Protein AF-A0A5N4ATG4-F1 (afdb_monomer_lite)

Secondary structure (DSSP, 8-state):
-------TT----TT-SSB--TT--EEEEEEEET--GGG-SPPPP-EEEEEEEETTT--EEEEEES---HHHHHHHHHHHB-TT-

Radius of gyration: 14.61 Å; chains: 1; bounding box: 39×40×27 Å

Sequence (85 aa):
MEELQVSSRTFVDWSSFCRGGEGVTVETDEAKIGKRKYNRGRRIEDQWIFGDYERGSGNVFILPVPDRTTDTLLELIREHIRPGT

Organism: Photinus pyralis (NCBI:txid7054)

pLDDT: mean 78.22, std 17.65, range [34.0, 95.69]

Foldseek 3Di:
DDPDPDPPPFDAPPPDQADDDAPKDKDKDKDWPFDDDVNDDDGDPTWIKIKMAIPPVRDIGIDTDPDDDPVVNVVSCVRHYDPND

Structure (mmCIF, N/CA/C/O backbone):
data_AF-A0A5N4ATG4-F1
#
_entry.id   AF-A0A5N4ATG4-F1
#
loop_
_atom_site.group_PDB
_atom_site.id
_atom_site.type_symbol
_atom_site.label_atom_id
_atom_site.label_alt_id
_atom_site.label_comp_id
_atom_site.label_asym_id
_atom_site.label_entity_id
_atom_site.label_seq_id
_atom_site.pdbx_PDB_ins_code
_atom_site.Cartn_x
_atom_site.Cartn_y
_atom_site.Cartn_z
_atom_site.occupancy
_atom_site.B_iso_or_equiv
_atom_site.auth_seq_id
_atom_site.auth_comp_id
_atom_site.auth_asym_id
_atom_site.auth_atom_id
_atom_site.pdbx_PDB_model_num
ATOM 1 N N . MET A 1 1 ? 8.606 -21.983 14.954 1.00 35.22 1 MET A N 1
ATOM 2 C CA . MET A 1 1 ? 8.495 -20.559 14.592 1.00 35.22 1 MET A CA 1
ATOM 3 C C . MET A 1 1 ? 9.467 -20.377 13.449 1.00 35.22 1 MET A C 1
ATOM 5 O O . MET A 1 1 ? 10.662 -20.319 13.690 1.00 35.22 1 MET A O 1
ATOM 9 N N . GLU A 1 2 ? 8.980 -20.531 12.221 1.00 34.00 2 GLU A N 1
ATOM 10 C CA . GLU A 1 2 ? 9.820 -20.423 11.028 1.00 34.00 2 GLU A CA 1
ATOM 11 C C . GLU A 1 2 ? 10.152 -18.950 10.814 1.00 34.00 2 GLU A C 1
ATOM 13 O O . GLU A 1 2 ? 9.278 -18.135 10.526 1.00 34.00 2 GLU A O 1
ATOM 18 N N . GLU A 1 3 ? 11.420 -18.609 11.027 1.00 34.25 3 GLU A N 1
ATOM 19 C CA . GLU A 1 3 ? 11.993 -17.335 10.614 1.00 34.25 3 GLU A CA 1
ATOM 20 C C . GLU A 1 3 ? 12.011 -17.304 9.083 1.00 34.25 3 GLU A C 1
ATOM 22 O O . GLU A 1 3 ? 12.952 -17.757 8.430 1.00 34.25 3 GLU A O 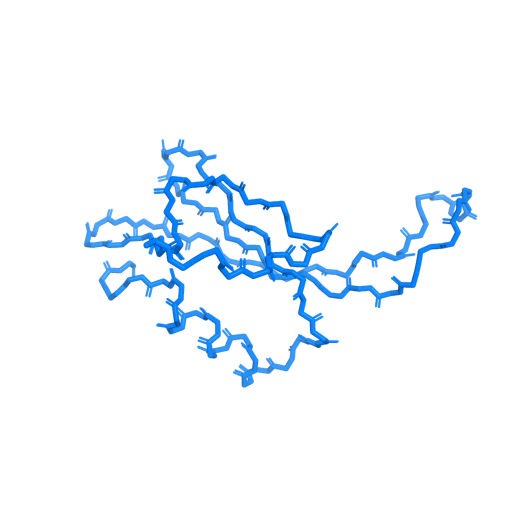1
ATOM 27 N N . LEU A 1 4 ? 10.928 -16.802 8.492 1.00 40.91 4 LEU A N 1
ATOM 28 C CA . LEU A 1 4 ? 10.927 -16.426 7.087 1.00 40.91 4 LEU A CA 1
ATOM 29 C C . LEU A 1 4 ? 11.915 -15.267 6.930 1.00 40.91 4 LEU A C 1
ATOM 31 O O . LEU A 1 4 ? 11.779 -14.237 7.587 1.00 40.9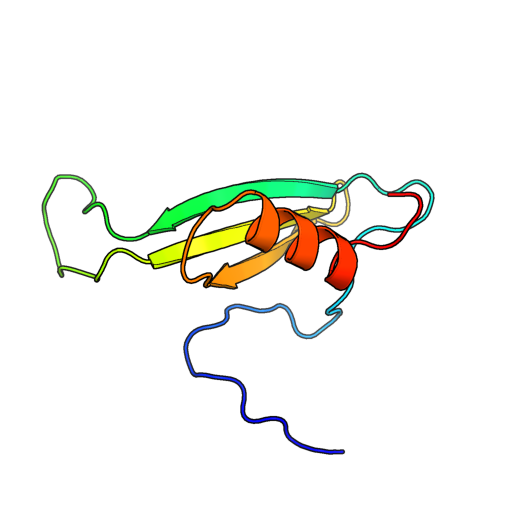1 4 LEU A O 1
ATOM 35 N N . GLN A 1 5 ? 12.938 -15.465 6.096 1.00 34.50 5 GLN A N 1
ATOM 36 C CA . GLN A 1 5 ? 13.969 -14.474 5.789 1.00 34.50 5 GLN A CA 1
ATOM 37 C C . GLN A 1 5 ? 13.329 -13.185 5.254 1.00 34.50 5 GLN A C 1
ATOM 39 O O . GLN A 1 5 ? 13.068 -13.047 4.059 1.00 34.50 5 GLN A O 1
ATOM 44 N N . VAL A 1 6 ? 13.076 -12.224 6.143 1.00 43.50 6 VAL A N 1
ATOM 45 C CA . VAL A 1 6 ? 12.594 -10.898 5.763 1.00 43.50 6 VAL A CA 1
ATOM 46 C C . VAL A 1 6 ? 13.742 -10.159 5.077 1.00 43.50 6 VAL A C 1
ATOM 48 O O . VAL A 1 6 ? 14.782 -9.876 5.672 1.00 43.50 6 VAL A O 1
ATOM 51 N N . SER A 1 7 ? 13.547 -9.879 3.790 1.00 46.81 7 SER A N 1
ATOM 52 C CA . SER A 1 7 ? 14.412 -9.034 2.967 1.00 46.81 7 SER A CA 1
ATOM 53 C C . SER A 1 7 ? 14.668 -7.682 3.647 1.00 46.81 7 SER A C 1
ATOM 55 O O . SER A 1 7 ? 13.775 -7.084 4.242 1.00 46.81 7 SER A O 1
ATOM 57 N N . SER A 1 8 ? 15.887 -7.159 3.522 1.00 45.31 8 SER A N 1
ATOM 58 C CA . SER A 1 8 ? 16.412 -5.962 4.203 1.00 45.31 8 SER A CA 1
ATOM 59 C C . SER A 1 8 ? 15.755 -4.616 3.823 1.00 45.31 8 SER A C 1
ATOM 61 O O . SER A 1 8 ? 16.343 -3.559 4.054 1.00 45.31 8 SER A O 1
ATOM 63 N N . ARG A 1 9 ? 14.560 -4.620 3.214 1.00 47.69 9 ARG A N 1
ATOM 64 C CA . ARG A 1 9 ? 13.928 -3.448 2.574 1.00 47.69 9 ARG A CA 1
ATOM 65 C C . ARG A 1 9 ? 12.478 -3.155 2.971 1.00 47.69 9 ARG A C 1
ATOM 67 O O . ARG A 1 9 ? 11.915 -2.196 2.451 1.00 47.69 9 ARG A O 1
ATOM 74 N N . THR A 1 10 ? 11.876 -3.920 3.870 1.00 49.06 10 THR A N 1
ATOM 75 C CA . THR A 1 10 ? 10.487 -3.709 4.312 1.00 49.06 10 THR A CA 1
ATOM 76 C C . THR A 1 10 ? 10.446 -2.982 5.656 1.00 49.06 10 THR A C 1
ATOM 78 O O . THR A 1 10 ? 11.026 -3.451 6.633 1.00 49.06 10 THR A O 1
ATOM 81 N N . PHE A 1 11 ? 9.782 -1.823 5.706 1.00 53.75 11 PHE A N 1
ATOM 82 C CA . PHE A 1 11 ? 9.504 -1.093 6.946 1.00 53.75 11 PHE A CA 1
ATOM 83 C C . PHE A 1 11 ? 8.105 -1.494 7.419 1.00 53.75 11 PHE A C 1
ATOM 85 O O . PHE A 1 11 ? 7.110 -1.045 6.856 1.00 53.75 11 PHE A O 1
ATOM 92 N N . VAL A 1 12 ? 8.043 -2.389 8.403 1.00 52.22 12 VAL A N 1
ATOM 93 C CA . VAL A 1 12 ? 6.798 -2.994 8.895 1.00 52.22 12 VAL A CA 1
ATOM 94 C C . VAL A 1 12 ? 6.711 -2.757 10.401 1.00 52.22 12 VAL A C 1
ATOM 96 O O . VAL A 1 12 ? 7.667 -3.057 11.120 1.00 52.22 12 VAL A O 1
ATOM 99 N N . ASP A 1 13 ? 5.580 -2.237 10.886 1.00 52.72 13 ASP A N 1
ATOM 100 C CA . ASP A 1 13 ? 5.203 -2.441 12.287 1.00 52.72 13 ASP A CA 1
ATOM 101 C C . ASP A 1 13 ? 4.810 -3.916 12.458 1.00 52.72 13 ASP A C 1
ATOM 103 O O . ASP A 1 13 ? 3.873 -4.404 11.827 1.00 52.72 13 ASP A O 1
ATOM 107 N N . TRP A 1 14 ? 5.561 -4.643 13.288 1.00 47.12 14 TRP A N 1
ATOM 108 C CA . TRP A 1 14 ? 5.489 -6.102 13.458 1.00 47.12 14 TRP A CA 1
ATOM 109 C C . TRP A 1 14 ? 4.135 -6.622 13.968 1.00 47.12 14 TRP A C 1
ATOM 111 O O . TRP A 1 14 ? 3.937 -7.834 14.058 1.00 47.12 14 TRP A O 1
ATOM 121 N N . SER A 1 15 ? 3.204 -5.736 14.327 1.00 49.84 15 SER A N 1
ATOM 122 C CA . SER A 1 15 ? 1.996 -6.111 15.049 1.00 49.84 15 SER A CA 1
ATOM 123 C C . SER A 1 15 ? 0.861 -6.664 14.183 1.00 49.84 15 SER A C 1
ATOM 125 O O . SER A 1 15 ? -0.008 -7.340 14.738 1.00 49.84 15 SER A O 1
ATOM 127 N N . SER A 1 16 ? 0.792 -6.445 12.858 1.00 55.50 16 SER A N 1
ATOM 128 C CA . SER A 1 16 ? -0.189 -7.176 12.021 1.00 55.50 16 SER A CA 1
ATOM 129 C C . SER A 1 16 ? 0.024 -7.045 10.508 1.00 55.50 16 SER A C 1
ATOM 131 O O . SER A 1 16 ? -0.052 -5.956 9.951 1.00 55.50 16 SER A O 1
ATOM 133 N N . PHE A 1 17 ? 0.183 -8.190 9.841 1.00 63.12 17 PHE A N 1
ATOM 134 C CA . PHE A 1 17 ? 0.257 -8.315 8.378 1.00 63.12 17 PHE A CA 1
ATOM 135 C C . PHE A 1 17 ? -1.077 -8.058 7.653 1.00 63.12 17 PHE A C 1
ATOM 137 O O . PHE A 1 17 ? -1.068 -7.769 6.464 1.00 63.12 17 PHE A O 1
ATOM 144 N N . CYS A 1 18 ? -2.217 -8.145 8.351 1.00 71.19 18 CYS A N 1
ATOM 145 C CA . CYS A 1 18 ? -3.539 -7.891 7.768 1.00 71.19 18 CYS A CA 1
ATOM 146 C C . CYS A 1 18 ? -4.242 -6.733 8.484 1.00 71.19 18 CYS A C 1
ATOM 148 O O . CYS A 1 18 ? -4.489 -6.816 9.697 1.00 71.19 18 CYS A O 1
ATOM 150 N N . ARG A 1 19 ? -4.603 -5.702 7.716 1.00 80.62 19 ARG A N 1
ATOM 151 C CA . ARG A 1 19 ? -5.203 -4.432 8.142 1.00 80.62 19 ARG A CA 1
ATOM 152 C C . ARG A 1 19 ? -6.690 -4.355 7.803 1.00 80.62 19 ARG A C 1
ATOM 154 O O . ARG A 1 19 ? -7.194 -5.124 6.988 1.00 80.62 19 ARG A O 1
ATOM 161 N N . GLY A 1 20 ? -7.394 -3.435 8.455 1.00 85.56 20 GLY A N 1
ATOM 162 C CA . GLY A 1 20 ? -8.836 -3.273 8.289 1.00 85.56 20 GLY A CA 1
ATOM 163 C C . GLY A 1 20 ? -9.663 -4.318 9.041 1.00 85.56 20 GLY A C 1
ATOM 164 O O . GLY A 1 20 ? -9.184 -4.979 9.967 1.00 85.56 20 GLY A O 1
ATOM 165 N N . GLY A 1 21 ? -10.921 -4.459 8.642 1.00 87.62 21 GLY A N 1
ATOM 166 C CA . GLY A 1 21 ? -11.942 -5.263 9.306 1.00 87.62 21 GLY A CA 1
ATOM 167 C C . GLY A 1 21 ? -13.265 -4.508 9.382 1.00 87.62 21 GLY A C 1
ATOM 168 O O . GLY A 1 21 ? -13.342 -3.338 9.025 1.00 87.62 21 GLY A O 1
ATOM 169 N N . GLU A 1 22 ? -14.310 -5.183 9.853 1.00 90.62 22 GLU A N 1
ATOM 170 C CA . GLU A 1 22 ? -15.657 -4.613 9.898 1.00 90.62 22 GLU A CA 1
ATOM 171 C C . GLU A 1 22 ? -15.692 -3.261 10.632 1.00 90.62 22 GLU A C 1
ATOM 173 O O . GLU A 1 22 ? -15.314 -3.154 11.800 1.00 90.62 22 GLU A O 1
ATOM 178 N N . GLY A 1 23 ? -16.140 -2.219 9.926 1.00 89.00 23 GLY A N 1
ATOM 179 C CA . GLY A 1 23 ? -16.252 -0.861 10.467 1.00 89.00 23 GLY A CA 1
ATOM 180 C C . GLY A 1 23 ? -14.939 -0.073 10.529 1.00 89.00 23 GLY A C 1
ATOM 181 O O . GLY A 1 23 ? -14.924 1.023 11.091 1.00 89.00 23 GLY A O 1
ATOM 182 N N . VAL A 1 24 ? -13.851 -0.594 9.956 1.00 91.56 24 VAL A N 1
ATOM 183 C CA . VAL A 1 24 ? -12.556 0.089 9.860 1.00 91.56 24 VAL A CA 1
ATOM 184 C C . VAL A 1 24 ? -12.353 0.591 8.441 1.00 91.56 24 VAL A C 1
ATOM 186 O O . VAL A 1 24 ? -12.453 -0.180 7.507 1.00 91.56 24 VAL A O 1
ATOM 189 N N . THR A 1 25 ? -11.991 1.861 8.268 1.00 93.00 25 THR A N 1
ATOM 190 C CA . THR A 1 25 ? -11.617 2.396 6.951 1.00 93.00 25 THR A CA 1
ATOM 191 C C . THR A 1 25 ? -10.103 2.387 6.786 1.00 93.00 25 THR A C 1
ATOM 193 O O . THR A 1 25 ? -9.389 2.981 7.598 1.00 93.00 25 THR A O 1
ATOM 196 N N . VAL A 1 26 ? -9.620 1.786 5.701 1.00 92.69 26 VAL A N 1
ATOM 197 C CA . VAL A 1 26 ? -8.210 1.844 5.296 1.00 92.69 26 VAL A CA 1
ATOM 198 C C . VAL A 1 26 ? -8.077 2.694 4.036 1.00 92.69 26 VAL A C 1
ATOM 200 O O . VAL A 1 26 ? -8.824 2.523 3.075 1.00 92.69 26 VAL A O 1
ATOM 203 N N . GLU A 1 27 ? -7.140 3.637 4.053 1.00 93.88 27 GLU A N 1
ATOM 204 C CA . GLU A 1 27 ? -6.714 4.378 2.869 1.00 93.88 27 GLU A CA 1
ATOM 205 C C . GLU A 1 27 ? -5.506 3.677 2.256 1.00 93.88 27 GLU A C 1
ATOM 207 O O . GLU A 1 27 ? -4.581 3.301 2.970 1.00 93.88 27 GLU A O 1
ATOM 212 N N . THR A 1 28 ? -5.509 3.501 0.941 1.00 92.69 28 THR A N 1
ATOM 213 C CA . THR A 1 28 ? -4.436 2.822 0.213 1.00 92.69 28 THR A CA 1
ATOM 214 C C . THR A 1 28 ? -3.918 3.742 -0.881 1.00 92.69 28 THR A C 1
ATOM 216 O O . THR A 1 28 ? -4.717 4.380 -1.566 1.00 92.69 28 THR A O 1
ATOM 219 N N . ASP A 1 29 ? -2.600 3.817 -1.040 1.00 92.00 29 ASP A N 1
ATOM 220 C CA . ASP A 1 29 ? -1.944 4.652 -2.049 1.00 92.00 29 ASP A CA 1
ATOM 221 C C . ASP A 1 29 ? -0.678 3.972 -2.584 1.00 92.00 29 ASP A C 1
ATOM 223 O O . ASP A 1 29 ? -0.050 3.151 -1.905 1.00 92.00 29 ASP A O 1
ATOM 227 N N . GLU A 1 30 ? -0.269 4.335 -3.797 1.00 90.88 30 GLU A N 1
ATOM 228 C CA . GLU A 1 30 ? 0.994 3.900 -4.380 1.00 90.88 30 GLU A CA 1
ATOM 229 C C . GLU A 1 30 ? 1.938 5.074 -4.649 1.00 90.88 30 GLU A C 1
ATOM 231 O O . GLU A 1 30 ? 1.570 6.116 -5.190 1.00 90.88 30 GLU A O 1
ATOM 236 N N . ALA A 1 31 ? 3.219 4.885 -4.337 1.00 88.81 31 ALA A N 1
ATOM 237 C CA . ALA A 1 31 ? 4.229 5.908 -4.570 1.00 88.81 31 ALA A CA 1
ATOM 238 C C . ALA A 1 31 ? 5.475 5.334 -5.239 1.00 88.81 31 ALA A C 1
ATOM 240 O O . ALA A 1 31 ? 5.877 4.194 -5.021 1.00 88.81 31 ALA A O 1
ATOM 241 N N . LYS A 1 32 ? 6.132 6.162 -6.055 1.00 86.69 32 LYS A N 1
ATOM 242 C CA . LYS A 1 32 ? 7.427 5.832 -6.649 1.00 86.69 32 LYS A CA 1
ATOM 243 C C . LYS A 1 32 ? 8.544 6.530 -5.886 1.00 86.69 32 LYS A C 1
ATOM 245 O O . LYS A 1 32 ? 8.695 7.753 -5.960 1.00 86.69 32 LYS A O 1
ATOM 250 N N . ILE A 1 33 ? 9.360 5.754 -5.187 1.00 80.88 33 ILE A N 1
ATOM 251 C CA . ILE A 1 33 ? 10.539 6.230 -4.470 1.00 80.88 33 ILE A CA 1
ATOM 252 C C . ILE A 1 33 ? 11.737 6.163 -5.414 1.00 80.88 33 ILE A C 1
ATOM 254 O O . ILE A 1 33 ? 12.098 5.106 -5.910 1.00 80.88 33 ILE A O 1
ATOM 258 N N . GLY A 1 34 ? 12.361 7.304 -5.690 1.00 75.19 34 GLY A N 1
ATOM 259 C CA . GLY A 1 34 ? 13.497 7.363 -6.622 1.00 75.19 34 GLY A CA 1
ATOM 260 C C . GLY A 1 34 ? 13.744 8.754 -7.192 1.00 75.19 34 GLY A C 1
ATOM 261 O O . GLY A 1 34 ? 14.882 9.125 -7.500 1.00 75.19 34 GLY A O 1
ATOM 262 N N . LYS A 1 35 ? 12.705 9.602 -7.225 1.00 69.00 35 LYS A N 1
ATOM 263 C CA . LYS A 1 35 ? 12.866 11.008 -7.600 1.00 69.00 35 LYS A CA 1
ATOM 264 C C . LYS A 1 35 ? 13.621 11.761 -6.505 1.00 69.00 35 LYS A C 1
ATOM 266 O O . LYS A 1 35 ? 13.145 11.939 -5.387 1.00 69.00 35 LYS A O 1
ATOM 271 N N . ARG A 1 36 ? 14.809 12.251 -6.852 1.00 75.88 36 ARG A N 1
ATOM 272 C CA . ARG A 1 36 ? 15.634 13.082 -5.969 1.00 75.88 36 ARG A CA 1
ATOM 273 C C . ARG A 1 36 ? 14.891 14.355 -5.567 1.00 75.88 36 ARG A C 1
ATOM 275 O O . ARG A 1 36 ? 14.465 15.127 -6.431 1.00 75.88 36 ARG A O 1
ATOM 282 N N . LYS A 1 37 ? 14.851 14.650 -4.266 1.00 72.31 37 LYS A N 1
ATOM 283 C CA . LYS A 1 37 ? 14.431 15.970 -3.779 1.00 72.31 37 LYS A CA 1
ATOM 284 C C . LYS A 1 37 ? 15.407 17.020 -4.334 1.00 72.31 37 LYS A C 1
ATOM 286 O O . LYS A 1 37 ? 16.611 16.941 -4.101 1.00 72.31 37 LYS A O 1
ATOM 291 N N . TYR A 1 38 ? 14.905 17.963 -5.131 1.00 82.25 38 TYR A N 1
ATOM 292 C CA . TYR A 1 38 ? 15.703 19.002 -5.807 1.00 82.25 38 TYR A CA 1
ATOM 293 C C . TYR A 1 38 ? 16.820 18.489 -6.740 1.00 82.25 38 TYR A C 1
ATOM 295 O O . TYR A 1 38 ? 17.794 19.202 -6.970 1.00 82.25 38 TYR A O 1
ATOM 303 N N . ASN A 1 39 ? 16.726 17.260 -7.267 1.00 78.81 39 ASN A N 1
ATOM 304 C CA . ASN A 1 39 ? 17.774 16.634 -8.095 1.00 78.81 39 ASN A CA 1
ATOM 305 C C . ASN A 1 39 ? 19.154 16.481 -7.416 1.00 78.81 39 ASN A C 1
ATOM 307 O O . ASN A 1 39 ? 20.137 16.156 -8.087 1.00 78.81 39 ASN A O 1
ATOM 311 N N . ARG A 1 40 ? 19.235 16.638 -6.088 1.00 76.44 40 ARG A N 1
ATOM 312 C CA . ARG A 1 40 ? 20.475 16.530 -5.302 1.00 76.44 40 ARG A CA 1
ATOM 313 C C . ARG A 1 40 ? 20.488 15.257 -4.445 1.00 76.44 40 ARG A C 1
ATOM 315 O O . ARG A 1 40 ? 19.436 14.736 -4.091 1.00 76.44 40 ARG A O 1
ATOM 322 N N . GLY A 1 41 ? 21.685 14.763 -4.117 1.00 75.88 41 GLY A N 1
ATOM 323 C CA . GLY A 1 41 ? 21.891 13.577 -3.269 1.00 75.88 41 GLY A CA 1
ATOM 324 C C . GLY A 1 41 ? 22.063 12.247 -4.023 1.00 75.88 41 GLY A C 1
ATOM 325 O O . GLY A 1 41 ? 22.193 12.212 -5.251 1.00 75.88 41 GLY A O 1
ATOM 326 N N . ARG A 1 42 ? 22.107 11.138 -3.265 1.00 70.69 42 ARG A N 1
ATOM 327 C CA . ARG A 1 42 ? 22.327 9.766 -3.770 1.00 70.69 42 ARG A CA 1
ATOM 328 C C . ARG A 1 42 ? 21.227 9.368 -4.764 1.00 70.69 42 ARG A C 1
ATOM 330 O O . ARG A 1 42 ? 20.050 9.615 -4.525 1.00 70.69 42 ARG A O 1
ATOM 337 N N . ARG A 1 43 ? 21.605 8.749 -5.893 1.00 68.44 43 ARG A N 1
ATOM 338 C CA . ARG A 1 43 ? 20.640 8.104 -6.802 1.00 68.44 43 ARG A CA 1
ATOM 339 C C . ARG A 1 43 ? 20.179 6.805 -6.143 1.00 68.44 43 ARG A C 1
ATOM 341 O O . ARG A 1 43 ? 21.021 5.955 -5.865 1.00 68.44 43 ARG A O 1
ATOM 348 N N . ILE A 1 44 ? 18.887 6.686 -5.878 1.00 67.06 44 ILE A N 1
ATOM 349 C CA . ILE A 1 44 ? 18.255 5.414 -5.528 1.00 67.06 44 ILE A CA 1
ATOM 350 C C . ILE A 1 44 ? 17.524 4.964 -6.790 1.00 67.06 44 ILE A C 1
ATOM 352 O O . ILE A 1 44 ? 16.970 5.805 -7.501 1.00 67.06 44 ILE A O 1
ATOM 356 N N . GLU A 1 45 ? 17.633 3.682 -7.123 1.00 71.81 45 GLU A N 1
ATOM 357 C CA . GLU A 1 45 ? 16.867 3.109 -8.225 1.00 71.81 45 GLU A CA 1
ATOM 358 C C . GLU A 1 45 ? 15.376 3.245 -7.932 1.00 71.81 45 GLU A C 1
ATOM 360 O O . GLU A 1 45 ? 14.936 3.129 -6.791 1.00 71.81 45 GLU A O 1
ATOM 365 N N . ASP A 1 46 ? 14.633 3.556 -8.982 1.00 78.06 46 ASP A N 1
ATOM 366 C CA . ASP A 1 46 ? 13.194 3.740 -8.965 1.00 78.06 46 ASP A CA 1
ATOM 367 C C . ASP A 1 46 ? 12.495 2.491 -8.394 1.00 78.06 46 ASP A C 1
ATOM 369 O O . ASP A 1 46 ? 12.427 1.460 -9.057 1.00 78.06 46 ASP A O 1
ATOM 373 N N . GLN A 1 47 ? 11.963 2.596 -7.178 1.00 86.50 47 GLN A N 1
ATOM 374 C CA . GLN A 1 47 ? 11.259 1.540 -6.453 1.00 86.50 47 GLN A CA 1
ATOM 375 C C . GLN A 1 47 ? 9.808 1.968 -6.245 1.00 86.50 47 GLN A C 1
ATOM 377 O O . GLN A 1 47 ? 9.547 3.028 -5.674 1.00 86.50 47 GLN A O 1
ATOM 382 N N . TRP A 1 48 ? 8.856 1.152 -6.683 1.00 88.81 48 TRP A N 1
ATOM 383 C CA . TRP A 1 48 ? 7.458 1.354 -6.318 1.00 88.81 48 TRP A CA 1
ATOM 384 C C . TRP A 1 48 ? 7.209 0.855 -4.901 1.00 88.81 48 TRP A C 1
ATOM 386 O O . TRP A 1 48 ? 7.820 -0.123 -4.460 1.00 88.81 48 TRP A O 1
ATOM 396 N N . ILE A 1 49 ? 6.329 1.547 -4.192 1.00 90.38 49 ILE A N 1
ATOM 397 C CA . ILE A 1 49 ? 5.813 1.135 -2.897 1.00 90.38 49 ILE A CA 1
ATOM 398 C C . ILE A 1 49 ? 4.288 1.161 -2.931 1.00 90.38 49 ILE A C 1
ATOM 400 O O . ILE A 1 49 ? 3.688 2.048 -3.539 1.00 90.38 49 ILE A O 1
ATOM 404 N N . PHE A 1 50 ? 3.700 0.186 -2.260 1.00 91.38 50 PHE A N 1
ATOM 405 C CA . PHE A 1 50 ? 2.301 0.122 -1.882 1.00 91.38 50 PHE A CA 1
ATOM 406 C C . PHE A 1 50 ? 2.204 0.521 -0.412 1.00 91.38 50 PHE A C 1
ATOM 408 O O . PHE A 1 50 ? 2.949 -0.017 0.408 1.00 91.38 50 PHE A O 1
ATOM 415 N N . GLY A 1 51 ? 1.352 1.486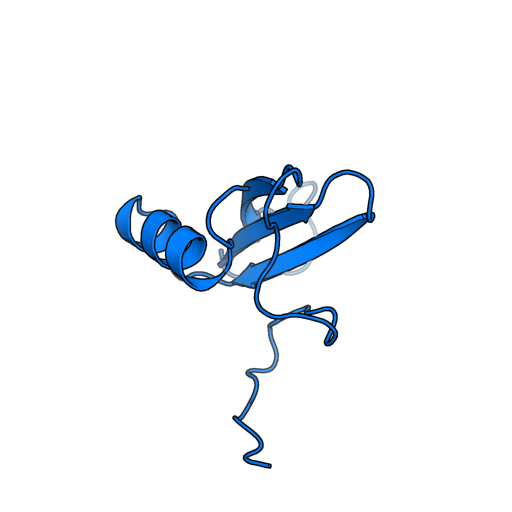 -0.087 1.00 91.25 51 GLY A N 1
ATOM 416 C CA . GLY A 1 51 ? 1.158 1.970 1.272 1.00 91.25 51 GLY A CA 1
ATOM 417 C C . GLY A 1 51 ? -0.301 1.876 1.693 1.00 91.25 51 GLY A C 1
ATOM 418 O O . GLY A 1 51 ? -1.187 2.197 0.904 1.00 91.25 51 GLY A O 1
ATOM 419 N N . ASP A 1 52 ? -0.544 1.486 2.940 1.00 91.44 52 ASP A N 1
ATOM 420 C CA . ASP A 1 52 ? -1.853 1.608 3.568 1.00 91.44 52 ASP A CA 1
ATOM 421 C C . ASP A 1 52 ? -1.799 2.415 4.874 1.00 91.44 52 ASP A C 1
ATOM 423 O O . ASP A 1 52 ? -0.757 2.535 5.528 1.00 91.44 52 ASP A O 1
ATOM 427 N N . TYR A 1 53 ? -2.931 3.032 5.206 1.00 90.69 53 TYR A N 1
ATOM 428 C CA . TYR A 1 53 ? -3.150 3.806 6.418 1.00 90.69 53 TYR A CA 1
ATOM 429 C C . TYR A 1 53 ? -4.514 3.469 7.013 1.00 90.69 53 TYR A C 1
ATOM 431 O O . TYR A 1 53 ? -5.562 3.713 6.413 1.00 90.69 53 TYR A O 1
ATOM 439 N N . GLU A 1 54 ? -4.515 2.926 8.224 1.00 90.81 54 GLU A N 1
ATOM 440 C CA . GLU A 1 54 ? -5.739 2.611 8.953 1.00 90.81 54 GLU A CA 1
ATOM 441 C C . GLU A 1 54 ? -6.243 3.863 9.687 1.00 90.81 54 GLU A C 1
ATOM 443 O O . GLU A 1 54 ? -5.586 4.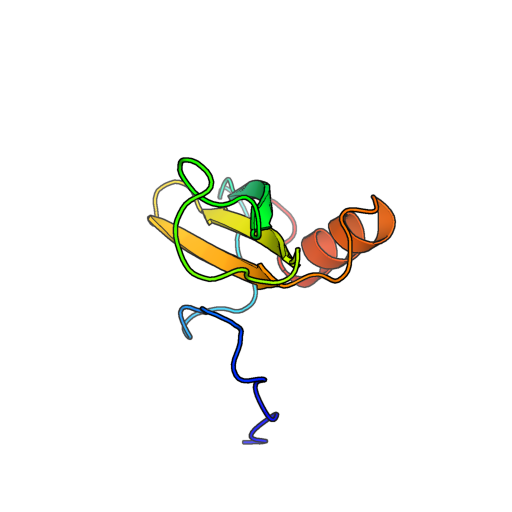399 10.593 1.00 90.81 54 GLU A O 1
ATOM 448 N N . ARG A 1 55 ? -7.430 4.353 9.307 1.00 89.88 55 ARG A N 1
ATOM 449 C CA . ARG A 1 55 ? -7.989 5.557 9.925 1.00 89.88 55 ARG A CA 1
ATOM 450 C C . ARG A 1 55 ? -8.260 5.331 11.411 1.00 89.88 55 ARG A C 1
ATOM 452 O O . ARG A 1 55 ? -8.906 4.369 11.809 1.00 89.88 55 ARG A O 1
ATOM 459 N N . GLY A 1 56 ? -7.835 6.289 12.229 1.00 87.75 56 GLY A N 1
ATOM 460 C CA . GLY A 1 56 ? -8.125 6.330 13.664 1.00 87.75 56 GLY A CA 1
ATOM 461 C C . GLY A 1 56 ? -7.110 5.593 14.540 1.00 87.75 56 GLY A C 1
ATOM 462 O O . GLY A 1 56 ? -6.870 6.048 15.655 1.00 87.75 56 GLY A O 1
ATOM 463 N N . SER A 1 57 ? -6.464 4.532 14.046 1.00 85.38 57 SER A N 1
ATOM 464 C CA . SER A 1 57 ? -5.360 3.873 14.765 1.00 85.38 57 SER A CA 1
ATOM 465 C C . SER A 1 57 ? -4.021 4.576 14.534 1.00 85.38 57 SER A C 1
ATOM 467 O O . SER A 1 57 ? -3.170 4.593 15.420 1.00 85.38 57 SER A O 1
ATOM 469 N N . GLY A 1 58 ? -3.847 5.196 13.361 1.00 82.19 58 GLY A N 1
ATOM 470 C CA . GLY A 1 58 ? -2.571 5.786 12.964 1.00 82.19 58 GLY A CA 1
ATOM 471 C C . GLY A 1 58 ? -1.563 4.761 12.434 1.00 82.19 58 GLY A C 1
ATOM 472 O O . GLY A 1 58 ? -0.418 5.129 12.175 1.00 82.19 58 GLY A O 1
ATOM 473 N N . ASN A 1 59 ? -1.978 3.501 12.274 1.00 83.94 59 ASN A N 1
ATOM 474 C CA . ASN A 1 59 ? -1.130 2.434 11.760 1.00 83.94 59 ASN A CA 1
ATOM 475 C C . ASN A 1 59 ? -0.877 2.629 10.261 1.00 83.94 59 ASN A C 1
ATOM 477 O O . ASN A 1 59 ? -1.791 2.969 9.509 1.00 83.94 59 ASN A O 1
ATOM 481 N N . VAL A 1 60 ? 0.366 2.387 9.843 1.00 85.44 60 VAL A N 1
ATOM 482 C CA . VAL A 1 60 ? 0.820 2.503 8.453 1.00 85.44 60 VAL A CA 1
ATOM 483 C C . VAL A 1 60 ? 1.544 1.222 8.057 1.00 85.44 60 VAL A C 1
ATOM 485 O O . VAL A 1 60 ? 2.437 0.772 8.780 1.00 85.44 60 VAL A O 1
ATOM 488 N N . PHE A 1 61 ? 1.217 0.681 6.887 1.00 85.38 61 PHE A N 1
ATOM 489 C CA . PHE A 1 61 ? 1.948 -0.417 6.260 1.00 85.38 61 PHE A CA 1
ATOM 490 C C . PHE A 1 61 ? 2.562 0.051 4.943 1.00 85.38 61 PHE A C 1
ATOM 492 O O . PHE A 1 61 ? 1.929 0.780 4.186 1.00 85.38 61 PHE A O 1
ATOM 499 N N . ILE A 1 62 ? 3.807 -0.345 4.661 1.00 87.38 62 ILE A N 1
ATOM 500 C CA . ILE A 1 62 ? 4.482 -0.015 3.401 1.00 87.38 62 ILE A CA 1
ATOM 501 C C . ILE A 1 62 ? 5.209 -1.248 2.872 1.00 87.38 62 ILE A C 1
ATOM 503 O O . ILE A 1 62 ? 6.108 -1.786 3.524 1.00 87.38 62 ILE A O 1
ATOM 507 N N . LEU A 1 63 ? 4.878 -1.638 1.644 1.00 86.62 63 LEU A N 1
ATOM 508 C CA . LEU A 1 63 ? 5.468 -2.770 0.946 1.00 86.62 63 LEU A CA 1
ATOM 509 C C . LEU A 1 63 ? 6.154 -2.309 -0.352 1.00 86.62 63 LEU A C 1
ATOM 511 O O . LEU A 1 63 ? 5.522 -1.650 -1.176 1.00 86.62 63 LEU A O 1
ATOM 515 N N . PRO A 1 64 ? 7.435 -2.641 -0.587 1.00 88.25 64 PRO A N 1
ATOM 516 C CA . PRO A 1 64 ? 8.062 -2.431 -1.883 1.00 88.25 64 PRO A CA 1
ATOM 517 C C . PRO A 1 64 ? 7.486 -3.409 -2.913 1.00 88.25 64 PRO A C 1
ATOM 519 O O . PRO A 1 64 ? 7.438 -4.613 -2.677 1.00 88.25 64 PRO A O 1
ATOM 522 N N . VAL A 1 65 ? 7.099 -2.890 -4.075 1.00 88.62 65 VAL A N 1
ATOM 523 C CA . VAL A 1 65 ? 6.487 -3.660 -5.166 1.00 88.62 65 VAL A CA 1
ATOM 524 C C . VAL A 1 65 ? 7.264 -3.455 -6.469 1.00 88.62 65 VAL A C 1
ATOM 526 O O . VAL A 1 65 ? 7.873 -2.398 -6.656 1.00 88.62 65 VAL A O 1
ATOM 529 N N . PRO A 1 66 ? 7.311 -4.450 -7.370 1.00 86.88 66 PRO A N 1
ATOM 530 C CA . PRO A 1 66 ? 8.048 -4.318 -8.626 1.00 86.88 66 PRO A CA 1
ATOM 531 C C . PRO A 1 66 ? 7.420 -3.271 -9.561 1.00 86.88 66 PRO A C 1
ATOM 533 O O . PRO A 1 66 ? 8.140 -2.529 -10.234 1.00 86.88 66 PRO A O 1
ATOM 536 N N . ASP A 1 67 ? 6.091 -3.165 -9.568 1.00 88.44 67 ASP A N 1
ATOM 537 C CA . ASP A 1 67 ? 5.332 -2.238 -10.400 1.00 88.44 67 ASP A CA 1
ATOM 538 C C . ASP A 1 67 ? 3.994 -1.834 -9.751 1.00 88.44 67 ASP A C 1
ATOM 540 O O . ASP A 1 67 ? 3.663 -2.266 -8.650 1.00 88.44 67 ASP A O 1
ATOM 544 N N . ARG A 1 68 ? 3.256 -0.947 -10.432 1.00 92.06 68 ARG A N 1
ATOM 545 C CA . ARG A 1 68 ? 1.934 -0.438 -10.020 1.00 92.06 68 ARG A CA 1
ATOM 546 C C . ARG A 1 68 ? 0.792 -0.985 -10.880 1.00 92.06 68 ARG A C 1
ATOM 548 O O . ARG A 1 68 ? -0.176 -0.271 -11.152 1.00 92.06 68 ARG A O 1
ATOM 555 N N . THR A 1 69 ? 0.960 -2.173 -11.453 1.00 94.69 69 THR A N 1
ATOM 556 C CA . THR A 1 69 ? -0.092 -2.752 -12.291 1.00 94.69 69 THR A CA 1
ATOM 557 C C . THR A 1 69 ? -1.336 -3.027 -11.454 1.00 94.69 69 THR A C 1
ATOM 559 O O . THR A 1 69 ? -1.259 -3.301 -10.256 1.00 94.69 69 THR A O 1
ATOM 562 N N . THR A 1 70 ? -2.505 -2.937 -12.087 1.00 94.00 70 THR A N 1
ATOM 563 C CA . THR A 1 70 ? -3.7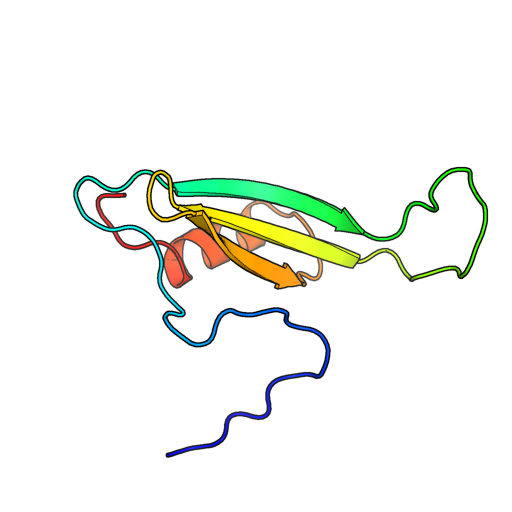81 -3.199 -11.416 1.00 94.00 70 THR A CA 1
ATOM 564 C C . THR A 1 70 ? -3.807 -4.590 -10.789 1.00 94.00 70 THR A C 1
ATOM 566 O O . THR A 1 70 ? -4.293 -4.726 -9.673 1.00 94.00 70 THR A O 1
ATOM 569 N N . ASP A 1 71 ? -3.236 -5.592 -11.459 1.00 95.69 71 ASP A N 1
ATOM 570 C CA . ASP A 1 71 ? -3.190 -6.967 -10.957 1.00 95.69 71 ASP A CA 1
ATOM 571 C C . ASP A 1 71 ? -2.367 -7.063 -9.666 1.00 95.69 71 ASP A C 1
ATOM 573 O O . ASP A 1 71 ? -2.882 -7.546 -8.659 1.00 95.69 71 ASP A O 1
ATOM 577 N N . THR A 1 72 ? -1.152 -6.500 -9.645 1.00 92.06 72 THR A N 1
ATOM 578 C CA . THR A 1 72 ? -0.313 -6.458 -8.436 1.00 92.06 72 THR A CA 1
ATOM 579 C C . THR A 1 72 ? -1.007 -5.731 -7.286 1.00 92.06 72 THR A C 1
ATOM 581 O O . THR A 1 72 ? -1.030 -6.233 -6.166 1.00 92.06 72 THR A O 1
ATOM 584 N N . LEU A 1 73 ? -1.615 -4.568 -7.537 1.00 92.69 73 LEU A N 1
ATOM 585 C CA . LEU A 1 73 ? -2.293 -3.807 -6.482 1.00 92.69 73 LEU A CA 1
ATOM 586 C C . LEU A 1 73 ? -3.533 -4.542 -5.945 1.00 92.69 73 LEU A C 1
ATOM 588 O O . LEU A 1 73 ? -3.762 -4.560 -4.738 1.00 92.69 73 LEU A O 1
ATOM 592 N N . LEU A 1 74 ? -4.320 -5.180 -6.816 1.00 94.12 74 LEU A N 1
ATOM 593 C CA . LEU A 1 74 ? -5.497 -5.950 -6.406 1.00 94.12 74 LEU A CA 1
ATOM 594 C C . LEU A 1 74 ? -5.125 -7.204 -5.611 1.00 94.12 74 LEU A C 1
ATOM 596 O O . LEU A 1 74 ? -5.832 -7.543 -4.661 1.00 94.12 74 LEU A O 1
ATOM 600 N N . GLU A 1 75 ? -4.049 -7.895 -5.985 1.00 93.62 75 GLU A N 1
ATOM 601 C CA . GLU A 1 75 ? -3.523 -9.029 -5.219 1.00 93.62 75 GLU A CA 1
ATOM 602 C C . GLU A 1 75 ? -3.111 -8.592 -3.812 1.00 93.62 75 GLU A C 1
ATOM 604 O O . GLU A 1 75 ? -3.556 -9.192 -2.833 1.00 93.62 75 GLU A O 1
ATOM 609 N N . LEU A 1 76 ? -2.374 -7.484 -3.702 1.00 91.25 76 LEU A N 1
ATOM 610 C CA . LEU A 1 76 ? -1.942 -6.944 -2.414 1.00 91.25 76 LEU A CA 1
ATOM 611 C C . LEU A 1 76 ? -3.113 -6.530 -1.527 1.00 91.25 76 LEU A C 1
ATOM 613 O O . LEU A 1 76 ? -3.110 -6.861 -0.343 1.00 91.25 76 LEU A O 1
ATOM 617 N N . ILE A 1 77 ? -4.132 -5.874 -2.090 1.00 91.50 77 ILE A N 1
ATOM 618 C CA . ILE A 1 77 ? -5.350 -5.520 -1.349 1.00 91.50 77 ILE A CA 1
ATOM 619 C C . ILE A 1 77 ? -6.040 -6.784 -0.823 1.00 91.50 77 ILE A C 1
ATOM 621 O O . ILE A 1 77 ? -6.430 -6.823 0.339 1.00 91.50 77 ILE A O 1
ATOM 625 N N . ARG A 1 78 ? -6.171 -7.838 -1.638 1.00 91.69 78 ARG A N 1
ATOM 626 C CA . ARG A 1 78 ? -6.822 -9.094 -1.217 1.00 91.69 78 ARG A CA 1
ATOM 627 C C . ARG A 1 78 ? -6.052 -9.835 -0.126 1.00 91.69 78 ARG A C 1
ATOM 629 O O . ARG A 1 78 ? -6.674 -10.500 0.696 1.00 91.69 78 ARG A O 1
ATOM 636 N N . GLU A 1 79 ? -4.728 -9.761 -0.151 1.00 90.25 79 GLU A N 1
ATOM 637 C CA . GLU A 1 79 ? -3.862 -10.436 0.816 1.00 90.25 79 GLU A CA 1
ATOM 638 C C . GLU A 1 79 ? -3.768 -9.668 2.146 1.00 90.25 79 GLU A C 1
ATOM 640 O O . GLU A 1 79 ? -3.792 -10.274 3.220 1.00 90.25 79 GLU A O 1
ATOM 645 N N . HIS A 1 80 ? -3.709 -8.335 2.086 1.00 87.44 80 HIS A N 1
ATOM 646 C CA . HIS A 1 80 ? -3.375 -7.501 3.243 1.00 87.44 80 HIS A CA 1
ATOM 647 C C . HIS A 1 80 ? -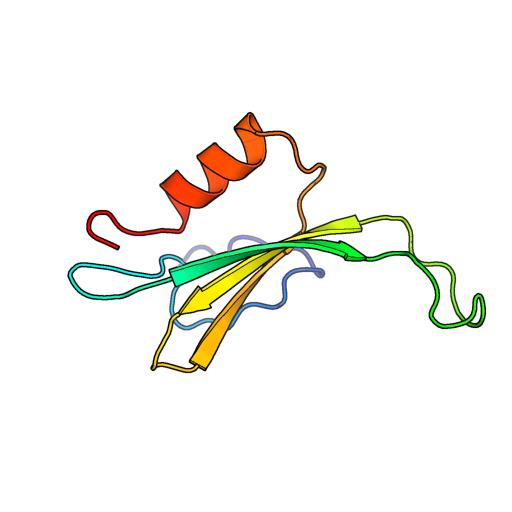4.575 -6.758 3.844 1.00 87.44 80 HIS A C 1
ATOM 649 O O . HIS A 1 80 ? -4.505 -6.369 5.009 1.00 87.44 80 HIS A O 1
ATOM 655 N N . ILE A 1 81 ? -5.691 -6.590 3.123 1.00 89.88 81 ILE A N 1
ATOM 656 C CA . ILE A 1 81 ? -6.890 -5.902 3.626 1.00 89.88 81 ILE A CA 1
ATOM 657 C C . ILE A 1 81 ? -7.994 -6.910 3.947 1.00 89.88 81 ILE A C 1
ATOM 659 O O . ILE A 1 81 ? -8.412 -7.712 3.110 1.00 89.88 81 ILE A O 1
ATOM 663 N N . ARG A 1 82 ? -8.497 -6.871 5.184 1.00 90.88 82 ARG A N 1
ATOM 664 C CA . ARG A 1 82 ? -9.558 -7.775 5.637 1.00 90.88 82 ARG A CA 1
ATOM 665 C C . ARG A 1 82 ? -10.892 -7.453 4.947 1.00 90.88 82 ARG A C 1
ATOM 667 O O . ARG A 1 82 ? -11.201 -6.282 4.720 1.00 90.88 82 ARG A O 1
ATOM 674 N N . PRO A 1 83 ? -11.738 -8.461 4.680 1.00 89.56 83 PRO A N 1
ATOM 675 C CA . PRO A 1 83 ? -13.104 -8.223 4.225 1.00 89.56 83 PRO A CA 1
ATOM 676 C C . PRO A 1 83 ? -13.890 -7.340 5.205 1.00 89.56 83 PRO A C 1
ATOM 678 O O . PRO A 1 83 ? -13.717 -7.454 6.419 1.00 89.56 83 PRO A O 1
ATOM 681 N N . GLY A 1 84 ? -14.779 -6.494 4.678 1.00 87.50 84 GLY A N 1
ATOM 682 C CA . GLY A 1 84 ? -15.620 -5.597 5.484 1.00 87.50 84 GLY A CA 1
ATOM 683 C C . GLY A 1 84 ? -14.955 -4.284 5.914 1.00 87.50 84 GLY A C 1
ATOM 684 O O . GLY A 1 84 ? -15.557 -3.554 6.700 1.00 87.50 84 GLY A O 1
ATOM 685 N N . THR A 1 85 ? -13.748 -4.014 5.405 1.00 87.06 85 THR A N 1
ATOM 686 C CA . THR A 1 85 ? -13.064 -2.709 5.460 1.00 87.06 85 THR A CA 1
ATOM 687 C C . THR A 1 85 ? -13.744 -1.689 4.543 1.00 87.06 85 THR A C 1
ATOM 689 O O . THR A 1 85 ? -14.184 -2.112 3.448 1.00 87.06 85 THR A O 1
#

InterPro domains:
  IPR053164 IS1016-like transposase [PTHR47163] (6-85)